Protein AF-A0A934VPX8-F1 (afdb_monomer_lite)

Sequence (131 aa):
MQKKLATSIVSVLIFIGASFAGTAKSEGETPQDGLKAIVELYKKQDWEGLVKQRCLDTKHADSEAAVQELVANLSSQFSEKDTLSALVASYEAALAAEPKVNAEGKVAIFASEMGSVKLSKMENGVWGLRF

Radius of gyration: 24.63 Å; chains: 1; bounding box: 79×32×71 Å

Foldseek 3Di:
DDDDDDDDDDDDDDPDPDPPPVPDDPPFDDVLNQLVVLLVCLVVLVLLCQLVPAEPCNVVQPDVVSSVVSSVVSCVVCVDPVVSVQVSVQSVVQSVDAWDADPVNFWTWTQTPVGIFIWGQDPVRHTHHYD

Organism: NCBI:txid415221

Secondary structure (DSSP, 8-state):
---------------------------S--HHHHHHHHHHHHHHT-HHHHHHHHBGGGGG-SSHHHHHHHHHHHHHHT-SHHHHHHHHHHHHHHTTS--EE-TT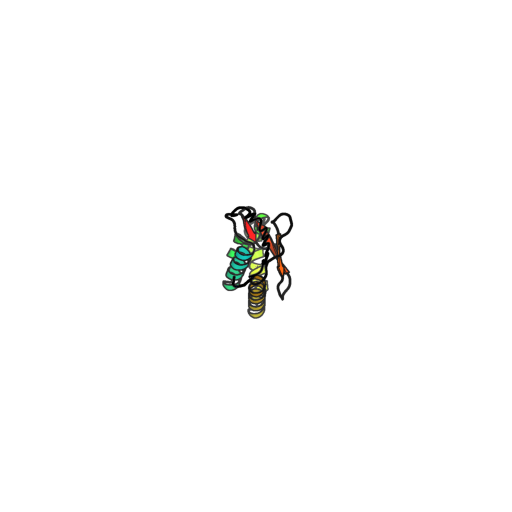S-EEEE--TTS-EEEEE-TTS-EEB--

pLDDT: mean 83.22, std 18.91, range [38.0, 98.19]

Structure (mmCIF, N/CA/C/O backbone):
data_AF-A0A934VPX8-F1
#
_entry.id   AF-A0A934VPX8-F1
#
loop_
_atom_site.group_PDB
_atom_site.id
_atom_site.type_symbol
_atom_site.label_atom_id
_atom_site.label_alt_id
_atom_site.label_comp_id
_atom_site.label_asym_id
_atom_site.label_entity_id
_atom_site.label_seq_id
_atom_site.pdbx_PDB_ins_code
_atom_site.Cartn_x
_atom_site.Cartn_y
_atom_site.Cartn_z
_atom_site.occupancy
_atom_site.B_iso_or_equiv
_atom_site.auth_seq_id
_atom_site.auth_comp_id
_atom_site.auth_asym_id
_atom_site.auth_atom_id
_atom_site.pdbx_PDB_model_num
ATOM 1 N N . MET A 1 1 ? 58.783 8.600 -59.376 1.00 47.25 1 MET A N 1
ATOM 2 C CA . MET A 1 1 ? 58.483 7.162 -59.572 1.00 47.25 1 MET A CA 1
ATOM 3 C C . MET A 1 1 ? 58.638 6.481 -58.212 1.00 47.25 1 MET A C 1
ATOM 5 O O . MET A 1 1 ? 59.707 6.647 -57.653 1.00 47.25 1 MET A O 1
ATOM 9 N N . GLN A 1 2 ? 57.577 5.824 -57.701 1.00 40.34 2 GLN A N 1
ATOM 10 C CA . GLN A 1 2 ? 57.380 5.060 -56.428 1.00 40.34 2 GLN A CA 1
ATOM 11 C C . GLN A 1 2 ? 56.062 5.539 -55.774 1.00 40.34 2 GLN A C 1
ATOM 13 O O . GLN A 1 2 ? 55.986 6.665 -55.309 1.00 40.34 2 GLN A O 1
ATOM 18 N N . LYS A 1 3 ? 54.907 4.930 -56.083 1.00 42.09 3 LYS A N 1
ATOM 19 C CA . LYS A 1 3 ? 54.272 3.690 -55.565 1.00 42.09 3 LYS A CA 1
ATOM 20 C C . LYS A 1 3 ? 53.593 3.838 -54.184 1.00 42.09 3 LYS A C 1
ATOM 22 O O . LYS A 1 3 ? 54.250 3.727 -53.165 1.00 42.09 3 LYS A O 1
ATOM 27 N N . LYS A 1 4 ? 52.253 3.932 -54.268 1.00 48.66 4 LYS A N 1
ATOM 28 C CA . LYS A 1 4 ? 51.174 3.280 -53.485 1.00 48.66 4 LYS A CA 1
ATOM 29 C C . LYS A 1 4 ? 51.156 3.416 -51.952 1.00 48.66 4 LYS A C 1
ATOM 31 O O . LYS A 1 4 ? 52.048 2.913 -51.291 1.00 48.66 4 LYS A O 1
ATOM 36 N N . LEU A 1 5 ? 49.999 3.820 -51.414 1.00 48.50 5 LEU A N 1
ATOM 37 C CA . LEU A 1 5 ? 49.095 2.921 -50.673 1.00 48.50 5 LEU A CA 1
ATOM 38 C C . LEU A 1 5 ? 47.727 3.587 -50.460 1.00 48.50 5 LEU A C 1
ATOM 40 O O . LEU A 1 5 ? 47.630 4.749 -50.081 1.00 48.50 5 LEU A O 1
ATOM 44 N N . ALA A 1 6 ? 46.686 2.829 -50.788 1.00 55.75 6 ALA A N 1
ATOM 45 C CA . ALA A 1 6 ? 45.289 3.152 -50.565 1.00 55.75 6 ALA A CA 1
ATOM 46 C C . ALA A 1 6 ? 44.922 2.853 -49.108 1.00 55.75 6 ALA A C 1
ATOM 48 O O . ALA A 1 6 ? 45.361 1.826 -48.592 1.00 55.75 6 ALA A O 1
ATOM 49 N N . THR A 1 7 ? 44.050 3.664 -48.506 1.00 48.53 7 THR A N 1
ATOM 50 C CA . THR A 1 7 ? 43.300 3.237 -47.320 1.00 48.53 7 THR A CA 1
ATOM 51 C C . THR A 1 7 ? 41.856 3.707 -47.423 1.00 48.53 7 THR A C 1
ATOM 53 O O . THR A 1 7 ? 41.566 4.862 -47.725 1.00 48.53 7 THR A O 1
ATOM 56 N N . SER A 1 8 ? 40.990 2.720 -47.243 1.00 42.47 8 SER A N 1
ATOM 57 C CA . SER A 1 8 ? 39.568 2.636 -47.521 1.00 42.47 8 SER A CA 1
ATOM 58 C C . SER A 1 8 ? 38.664 3.679 -46.874 1.00 42.47 8 SER A C 1
ATOM 60 O O . SER A 1 8 ? 38.814 4.061 -45.718 1.00 42.47 8 SER A O 1
ATOM 62 N N . ILE A 1 9 ? 37.616 3.983 -47.636 1.00 55.69 9 ILE A N 1
ATOM 63 C CA . ILE A 1 9 ? 36.303 4.447 -47.195 1.00 55.69 9 ILE A CA 1
ATOM 64 C C . ILE A 1 9 ? 35.724 3.434 -46.195 1.00 55.69 9 ILE A C 1
ATOM 66 O O . ILE A 1 9 ? 35.591 2.256 -46.526 1.00 55.69 9 ILE A O 1
ATOM 70 N N . VAL A 1 10 ? 35.314 3.899 -45.015 1.00 45.72 10 VAL A N 1
ATOM 71 C CA . VAL A 1 10 ? 34.287 3.226 -44.212 1.00 45.72 10 VAL A CA 1
ATOM 72 C C . VAL A 1 10 ? 33.243 4.270 -43.846 1.00 45.72 10 VAL A C 1
ATOM 74 O O . VAL A 1 10 ? 33.457 5.143 -43.010 1.00 45.72 10 VAL A O 1
ATOM 77 N N . SER A 1 11 ? 32.114 4.183 -44.538 1.00 53.66 11 SER A N 1
ATOM 78 C CA . SER A 1 11 ? 30.863 4.817 -44.160 1.00 53.66 11 SER A CA 1
ATOM 79 C C . SER A 1 11 ? 30.307 4.121 -42.922 1.00 53.66 11 SER A C 1
ATOM 81 O O . SER A 1 11 ? 30.085 2.914 -42.955 1.00 53.66 11 SER A O 1
ATOM 83 N N . VAL A 1 12 ? 29.989 4.880 -41.876 1.00 49.31 12 VAL A N 1
ATOM 84 C CA . VAL A 1 12 ? 28.922 4.499 -40.946 1.00 49.31 12 VAL A CA 1
ATOM 85 C C . VAL A 1 12 ? 28.042 5.725 -40.738 1.00 49.31 12 VAL A C 1
ATOM 87 O O . VAL A 1 12 ? 28.389 6.668 -40.033 1.00 49.31 12 VAL A O 1
ATOM 90 N N . LEU A 1 13 ? 26.898 5.699 -41.418 1.00 51.44 13 LEU A N 1
ATOM 91 C CA . LEU A 1 13 ? 25.713 6.468 -41.068 1.00 51.44 13 LEU A CA 1
ATOM 92 C C . LEU A 1 13 ? 25.255 6.020 -39.679 1.00 51.44 13 LEU A C 1
ATOM 94 O O . LEU A 1 13 ? 24.831 4.879 -39.517 1.00 51.44 13 LEU A O 1
ATOM 98 N N . ILE A 1 14 ? 25.297 6.917 -38.697 1.00 55.06 14 ILE A N 1
ATOM 99 C CA . ILE A 1 14 ? 24.544 6.751 -37.454 1.00 55.06 14 ILE A CA 1
ATOM 100 C C . ILE A 1 14 ? 23.440 7.806 -37.458 1.00 55.06 14 ILE A C 1
ATOM 102 O O . ILE A 1 14 ? 23.602 8.919 -36.966 1.00 55.06 14 ILE A O 1
ATOM 106 N N . PHE A 1 15 ? 22.305 7.437 -38.052 1.00 54.56 15 PHE A N 1
ATOM 107 C CA . PHE A 1 15 ? 21.018 8.000 -37.672 1.00 54.56 15 PHE A CA 1
ATOM 108 C C . PHE A 1 15 ? 20.650 7.387 -36.319 1.00 54.56 15 PHE A C 1
ATOM 110 O O . PHE A 1 15 ? 20.138 6.274 -36.262 1.00 54.56 15 PHE A O 1
ATOM 117 N N . ILE A 1 16 ? 20.905 8.106 -35.228 1.00 54.56 16 ILE A N 1
ATOM 118 C CA . ILE A 1 16 ? 20.160 7.891 -33.986 1.00 54.56 16 ILE A CA 1
ATOM 119 C C . ILE A 1 16 ? 19.213 9.072 -33.861 1.00 54.56 16 ILE A C 1
ATOM 121 O O . ILE A 1 16 ? 19.536 10.128 -33.323 1.00 54.56 16 ILE A O 1
ATOM 125 N N . GLY A 1 17 ? 18.026 8.869 -34.427 1.00 51.66 17 GLY A N 1
ATOM 126 C CA . GLY A 1 17 ? 16.837 9.538 -33.949 1.00 51.66 17 GLY A CA 1
ATOM 127 C C . GLY A 1 17 ? 16.567 9.041 -32.536 1.00 51.66 17 GLY A C 1
ATOM 128 O O . GLY A 1 17 ? 16.103 7.924 -32.342 1.00 51.66 17 GLY A O 1
ATOM 129 N N . ALA A 1 18 ? 16.860 9.877 -31.554 1.00 47.66 18 ALA A N 1
ATOM 130 C CA . ALA A 1 18 ? 16.167 9.849 -30.285 1.00 47.66 18 ALA A CA 1
ATOM 131 C C . ALA A 1 18 ? 15.555 11.234 -30.142 1.00 47.66 18 ALA A C 1
ATOM 133 O O . ALA A 1 18 ? 16.192 12.178 -29.675 1.00 47.66 18 ALA A O 1
ATOM 134 N N . SER A 1 19 ? 14.319 11.362 -30.620 1.00 45.31 19 SER A N 1
ATOM 135 C CA . SER A 1 19 ? 13.416 12.395 -30.147 1.00 45.31 19 SER A CA 1
ATOM 136 C C . SER A 1 19 ? 13.342 12.239 -28.633 1.00 45.31 19 SER A C 1
ATOM 138 O O . SER A 1 19 ? 12.529 11.472 -28.126 1.00 45.31 19 SER A O 1
ATOM 140 N N . PHE A 1 20 ? 14.191 12.951 -27.894 1.00 43.66 20 PHE A N 1
ATOM 141 C CA . PHE A 1 20 ? 13.916 13.254 -26.501 1.00 43.66 20 PHE A CA 1
ATOM 142 C C . PHE A 1 20 ? 12.766 14.262 -26.499 1.00 43.66 20 PHE A C 1
ATOM 144 O O . PHE A 1 20 ? 12.920 15.440 -26.195 1.00 43.66 20 PHE A O 1
ATOM 151 N N . ALA A 1 21 ? 11.574 13.757 -26.819 1.00 47.78 21 ALA A N 1
ATOM 152 C CA . ALA A 1 21 ? 10.365 14.187 -26.157 1.00 47.78 21 ALA A CA 1
ATOM 153 C C . ALA A 1 21 ? 10.512 13.746 -24.694 1.00 47.78 21 ALA A C 1
ATOM 155 O O . ALA A 1 21 ? 9.901 12.785 -24.242 1.00 47.78 21 ALA A O 1
ATOM 156 N N . GLY A 1 22 ? 11.393 14.436 -23.965 1.00 38.00 22 GLY A N 1
ATOM 157 C CA . GLY A 1 22 ? 11.323 14.521 -22.520 1.00 38.00 22 GLY A CA 1
ATOM 158 C C . GLY A 1 22 ? 10.069 15.317 -22.219 1.00 38.00 22 GLY A C 1
ATOM 159 O O . GLY A 1 22 ? 10.117 16.528 -22.018 1.00 38.00 22 GLY A O 1
ATOM 160 N N . THR A 1 23 ? 8.934 14.627 -22.303 1.00 39.91 23 THR A N 1
ATOM 161 C CA . THR A 1 23 ? 7.668 15.035 -21.721 1.00 39.91 23 THR A CA 1
ATOM 162 C C . THR A 1 23 ? 7.943 15.581 -20.333 1.00 39.91 23 THR A C 1
ATOM 164 O O . THR A 1 23 ? 8.671 14.973 -19.549 1.00 39.91 23 THR A O 1
ATOM 167 N N . ALA A 1 24 ? 7.395 16.771 -20.114 1.00 40.06 24 ALA A N 1
ATOM 168 C CA . ALA A 1 24 ? 7.437 17.565 -18.906 1.00 40.06 24 ALA A CA 1
ATOM 169 C C . ALA A 1 24 ? 7.685 16.746 -17.634 1.00 40.06 24 ALA A C 1
ATOM 171 O O . ALA A 1 24 ? 6.971 15.787 -17.347 1.00 40.06 24 ALA A O 1
ATOM 172 N N . LYS A 1 25 ? 8.658 17.211 -16.846 1.00 43.22 25 LYS A N 1
ATOM 173 C CA . LYS A 1 25 ? 8.708 17.045 -15.392 1.00 43.22 25 LYS A CA 1
ATOM 174 C C . LYS A 1 25 ? 7.275 17.165 -14.850 1.00 43.22 25 LYS A C 1
ATOM 176 O O . LYS A 1 25 ? 6.765 18.272 -14.705 1.00 43.22 25 LYS A O 1
ATOM 181 N N . SER A 1 26 ? 6.594 16.048 -14.604 1.00 46.84 26 SER A N 1
ATOM 182 C CA . SER A 1 26 ? 5.420 16.079 -13.747 1.00 46.84 26 SER A CA 1
ATOM 183 C C . SER A 1 26 ? 5.975 16.157 -12.335 1.00 46.84 26 SER A C 1
ATOM 185 O O . SER A 1 26 ? 6.561 15.188 -11.859 1.00 46.84 26 SER A O 1
ATOM 187 N N . GLU A 1 27 ? 5.852 17.310 -11.685 1.00 62.00 27 GLU A N 1
ATOM 188 C CA . GLU A 1 27 ? 6.075 17.460 -10.241 1.00 62.00 27 GLU A CA 1
ATOM 189 C C . GLU A 1 27 ? 4.964 16.727 -9.470 1.00 62.00 27 GLU A C 1
ATOM 191 O O . GLU A 1 27 ? 4.151 17.323 -8.774 1.00 62.00 27 GLU A O 1
ATOM 196 N N . GLY A 1 28 ? 4.856 15.419 -9.674 1.00 79.44 28 GLY A N 1
ATOM 197 C CA . GLY A 1 28 ? 3.810 14.584 -9.114 1.00 79.44 28 GLY A CA 1
ATOM 198 C C . GLY A 1 28 ? 4.340 13.184 -8.874 1.00 79.44 28 GLY A C 1
ATOM 199 O O . GLY A 1 28 ? 5.244 12.725 -9.570 1.00 79.44 28 GLY A O 1
ATOM 200 N N . GLU A 1 29 ? 3.771 12.530 -7.869 1.00 93.38 29 GLU A N 1
ATOM 201 C CA . GLU A 1 29 ? 4.118 11.167 -7.491 1.00 93.38 29 GLU A CA 1
ATOM 202 C C . GLU A 1 29 ? 3.990 10.220 -8.698 1.00 93.38 29 GLU A C 1
ATOM 204 O O . GLU A 1 29 ? 3.005 10.271 -9.449 1.00 93.38 29 GLU A O 1
ATOM 209 N N . THR A 1 30 ? 4.989 9.361 -8.909 1.00 95.25 30 THR A N 1
ATOM 210 C CA . THR A 1 30 ? 4.906 8.290 -9.910 1.00 95.25 30 THR A CA 1
ATOM 211 C C . THR A 1 30 ? 4.114 7.101 -9.353 1.00 95.25 30 THR A C 1
ATOM 213 O O . THR A 1 30 ? 4.015 6.945 -8.134 1.00 95.25 30 THR A O 1
ATOM 216 N N . PRO A 1 31 ? 3.564 6.208 -10.198 1.00 96.69 31 PRO A N 1
ATOM 217 C CA . PRO A 1 31 ? 2.948 4.980 -9.702 1.00 96.69 31 PRO A CA 1
ATOM 218 C C . PRO A 1 31 ? 3.871 4.170 -8.781 1.00 96.69 31 PRO A C 1
ATOM 220 O O . PRO A 1 31 ? 3.407 3.599 -7.796 1.00 96.69 31 PRO A O 1
ATOM 223 N N . GLN A 1 32 ? 5.168 4.114 -9.099 1.00 97.38 32 GLN A N 1
ATOM 224 C CA . GLN A 1 32 ? 6.176 3.401 -8.318 1.00 97.38 32 GLN A CA 1
ATOM 225 C C . GLN A 1 32 ? 6.356 4.026 -6.933 1.00 97.38 32 GLN A C 1
ATOM 227 O O . GLN A 1 32 ? 6.385 3.299 -5.941 1.00 97.38 32 GLN A O 1
ATOM 232 N N . ASP A 1 33 ? 6.422 5.357 -6.851 1.00 96.81 33 ASP A N 1
ATOM 233 C CA . ASP A 1 33 ? 6.479 6.067 -5.567 1.00 96.81 33 ASP A CA 1
ATOM 234 C C . ASP A 1 33 ? 5.235 5.767 -4.722 1.00 96.81 33 ASP A C 1
ATOM 236 O O . ASP A 1 33 ? 5.344 5.487 -3.527 1.00 96.81 33 ASP A O 1
ATOM 240 N N . GLY A 1 34 ? 4.063 5.731 -5.362 1.00 96.94 34 GLY A N 1
ATOM 241 C CA . GLY A 1 34 ? 2.806 5.380 -4.713 1.00 96.94 34 GLY A CA 1
ATOM 242 C C . GLY A 1 34 ? 2.781 3.964 -4.151 1.00 96.94 34 GLY A C 1
ATOM 243 O O . GLY A 1 34 ? 2.468 3.772 -2.974 1.00 96.94 34 GLY A O 1
ATOM 244 N N . LEU A 1 35 ? 3.149 2.964 -4.962 1.00 97.62 35 LEU A N 1
ATOM 245 C CA . LEU A 1 35 ? 3.211 1.573 -4.507 1.00 97.62 35 LEU A CA 1
ATOM 246 C C . LEU A 1 35 ? 4.239 1.410 -3.381 1.00 97.62 35 LEU A C 1
ATOM 248 O O . LEU A 1 35 ? 3.964 0.732 -2.394 1.00 97.62 35 LEU A O 1
ATOM 252 N N . LYS A 1 36 ? 5.388 2.087 -3.477 1.00 98.19 36 LYS A N 1
ATOM 253 C CA . LYS A 1 36 ? 6.407 2.091 -2.425 1.00 98.19 36 LYS A CA 1
ATOM 254 C C . LYS A 1 36 ? 5.874 2.678 -1.118 1.00 98.19 36 LYS A C 1
ATOM 256 O O . LYS A 1 36 ? 6.068 2.082 -0.063 1.00 98.19 36 LYS A O 1
ATOM 261 N N . ALA A 1 37 ? 5.177 3.810 -1.168 1.00 97.75 37 ALA A N 1
ATOM 262 C CA . ALA A 1 37 ? 4.577 4.408 0.020 1.00 97.75 37 ALA A CA 1
ATOM 263 C C . ALA A 1 37 ? 3.505 3.503 0.653 1.00 97.75 37 ALA A C 1
ATOM 265 O O . ALA A 1 37 ? 3.454 3.376 1.874 1.00 97.75 37 ALA A O 1
ATOM 266 N N . ILE A 1 38 ? 2.694 2.830 -0.168 1.00 97.62 38 ILE A N 1
ATOM 267 C CA . ILE A 1 38 ? 1.714 1.834 0.287 1.00 97.62 38 ILE A CA 1
ATOM 268 C C . ILE A 1 38 ? 2.408 0.666 0.998 1.00 97.62 38 ILE A C 1
ATOM 270 O O . ILE A 1 38 ? 2.001 0.295 2.097 1.00 97.62 38 ILE A O 1
ATOM 274 N N . VAL A 1 39 ? 3.477 0.114 0.415 1.00 97.69 39 VAL A N 1
ATOM 275 C CA . VAL A 1 39 ? 4.276 -0.960 1.029 1.00 97.69 39 VAL A CA 1
ATOM 276 C C . VAL A 1 39 ? 4.812 -0.542 2.399 1.00 97.69 39 VAL A C 1
ATOM 278 O O . VAL A 1 39 ? 4.734 -1.314 3.353 1.00 97.69 39 VAL A O 1
ATOM 281 N N . GLU A 1 40 ? 5.312 0.687 2.532 1.00 98.12 40 GLU A N 1
ATOM 282 C CA . GLU A 1 40 ? 5.808 1.195 3.814 1.00 98.12 40 GLU A CA 1
ATOM 283 C C . GLU A 1 40 ? 4.705 1.317 4.877 1.00 98.12 40 GLU A C 1
ATOM 285 O O . GLU A 1 40 ? 4.967 1.066 6.054 1.00 98.12 40 GLU A O 1
ATOM 290 N N . LEU A 1 41 ? 3.468 1.643 4.488 1.00 97.88 41 LEU A N 1
ATOM 291 C CA . LEU A 1 41 ? 2.320 1.658 5.403 1.00 97.88 41 LEU A CA 1
ATOM 292 C C . LEU A 1 41 ? 1.936 0.237 5.840 1.00 97.88 41 LEU A C 1
ATOM 294 O O . LEU A 1 41 ? 1.745 0.010 7.033 1.00 97.88 41 LEU A O 1
ATOM 298 N N . TYR A 1 42 ? 1.930 -0.737 4.921 1.00 96.56 42 TYR A N 1
ATOM 299 C CA . TYR A 1 42 ? 1.716 -2.154 5.253 1.00 96.56 42 TYR A CA 1
ATOM 300 C C . TYR A 1 42 ? 2.778 -2.692 6.220 1.00 96.56 42 TYR A C 1
ATOM 302 O O . TYR A 1 42 ? 2.440 -3.324 7.219 1.00 96.56 42 TYR A O 1
ATOM 310 N N . LYS A 1 43 ? 4.064 -2.408 5.976 1.00 96.88 43 LYS A N 1
ATOM 311 C CA . LYS A 1 43 ? 5.164 -2.827 6.865 1.00 96.88 43 LYS A CA 1
ATOM 312 C C . LYS A 1 43 ? 5.036 -2.260 8.275 1.00 96.88 43 LYS A C 1
ATOM 314 O O . LYS A 1 43 ? 5.382 -2.935 9.241 1.00 96.88 43 LYS A O 1
ATOM 319 N N . LYS A 1 44 ? 4.554 -1.021 8.388 1.00 97.25 44 LYS A N 1
ATOM 320 C CA . LYS A 1 44 ? 4.289 -0.352 9.669 1.00 97.25 44 LYS A CA 1
ATOM 321 C C . LYS A 1 44 ? 2.958 -0.763 10.296 1.00 97.25 44 LYS A C 1
ATOM 323 O O . LYS A 1 44 ? 2.717 -0.387 11.437 1.00 97.25 44 LYS A O 1
ATOM 328 N N . GLN A 1 45 ? 2.121 -1.504 9.565 1.00 96.25 45 GLN A N 1
ATOM 329 C CA . GLN A 1 45 ? 0.731 -1.794 9.929 1.00 96.25 45 GLN A CA 1
ATOM 330 C C . GL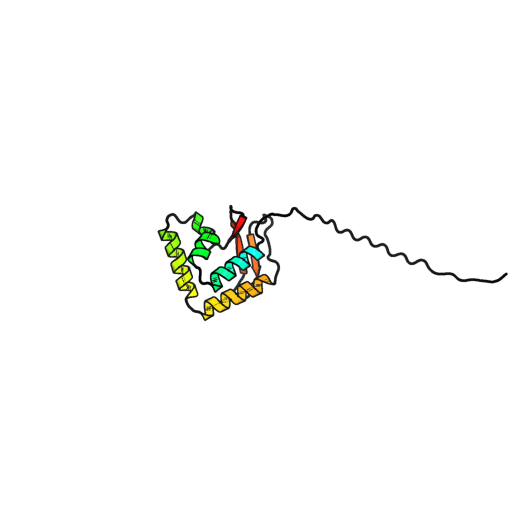N A 1 45 ? -0.060 -0.509 10.235 1.00 96.25 45 GLN A C 1
ATOM 332 O O . GLN A 1 45 ? -0.934 -0.482 11.097 1.00 96.25 45 GLN A O 1
ATOM 337 N N . ASP A 1 46 ? 0.267 0.578 9.529 1.00 96.94 46 ASP A N 1
ATOM 338 C CA . ASP A 1 46 ? -0.397 1.873 9.664 1.00 96.94 46 ASP A CA 1
ATOM 339 C C . ASP A 1 46 ? -1.674 1.884 8.814 1.00 96.94 46 ASP A C 1
ATOM 341 O O . ASP A 1 46 ? -1.734 2.466 7.727 1.00 96.94 46 ASP A O 1
ATOM 345 N N . TRP A 1 47 ? -2.689 1.161 9.291 1.00 94.81 47 TRP A N 1
ATOM 346 C CA . TRP A 1 47 ? -3.969 0.994 8.602 1.00 94.81 47 TRP A CA 1
ATOM 347 C C . TRP A 1 47 ? -4.726 2.311 8.459 1.00 94.81 47 TRP A C 1
ATOM 349 O O . TRP A 1 47 ? -5.313 2.580 7.413 1.00 94.81 47 TRP A O 1
ATOM 359 N N . GLU A 1 48 ? -4.672 3.159 9.485 1.00 93.44 48 GLU A N 1
ATOM 360 C CA . GLU A 1 48 ? -5.287 4.481 9.450 1.00 93.44 48 GLU A CA 1
ATOM 361 C C . GLU A 1 48 ? -4.604 5.375 8.409 1.00 93.44 48 GLU A C 1
ATOM 363 O O . GLU A 1 48 ? -5.285 5.995 7.589 1.00 93.44 48 GLU A O 1
ATOM 368 N N . GLY A 1 49 ? -3.268 5.397 8.380 1.00 94.06 49 GLY A N 1
ATOM 369 C CA . GLY A 1 49 ? -2.499 6.108 7.366 1.00 94.06 49 GLY A CA 1
ATOM 370 C C . GLY A 1 49 ? -2.759 5.575 5.959 1.00 94.06 49 GLY A C 1
ATOM 371 O O . GLY A 1 49 ? -2.971 6.367 5.041 1.00 94.06 49 GLY A O 1
ATOM 372 N N . LEU A 1 50 ? -2.824 4.253 5.781 1.00 94.75 50 LEU A N 1
ATOM 373 C CA . LEU A 1 50 ? -3.163 3.623 4.502 1.00 94.75 50 LEU A CA 1
ATOM 374 C C . LEU A 1 50 ? -4.535 4.075 4.003 1.00 94.75 50 LEU A C 1
ATOM 376 O O . LEU A 1 50 ? -4.660 4.511 2.859 1.00 94.75 50 LEU A O 1
ATOM 380 N N . VAL A 1 51 ? -5.547 4.031 4.864 1.00 92.62 51 VAL A N 1
ATOM 381 C CA . VAL A 1 51 ? -6.900 4.454 4.510 1.00 92.62 51 VAL A CA 1
ATOM 382 C C . VAL A 1 51 ? -6.925 5.952 4.197 1.00 92.62 51 VAL A C 1
ATOM 384 O O . VAL A 1 51 ? -7.294 6.342 3.091 1.00 92.62 51 VAL A O 1
ATOM 387 N N . LYS A 1 52 ? -6.450 6.809 5.104 1.00 90.19 52 LYS A N 1
ATOM 388 C CA . LYS A 1 52 ? -6.558 8.270 4.951 1.00 90.19 52 LYS A CA 1
ATOM 389 C C . LYS A 1 52 ? -5.694 8.839 3.823 1.00 90.19 52 LYS A C 1
ATOM 391 O O . LYS A 1 52 ? -6.078 9.830 3.209 1.00 90.19 52 LYS A O 1
ATOM 396 N N . GLN A 1 53 ? -4.531 8.247 3.549 1.00 92.50 53 GLN A N 1
ATOM 397 C CA . GLN A 1 53 ? -3.569 8.799 2.586 1.00 92.50 53 GLN A CA 1
ATOM 398 C C . GLN A 1 53 ? -3.606 8.097 1.230 1.00 92.50 53 GLN A C 1
ATOM 400 O O . GLN A 1 53 ? -3.222 8.701 0.229 1.00 92.50 53 GLN A O 1
ATOM 405 N N . ARG A 1 54 ? -4.001 6.818 1.192 1.00 94.44 54 ARG A N 1
ATOM 406 C CA . ARG A 1 54 ? -3.831 5.953 0.016 1.00 94.44 54 ARG A CA 1
ATOM 407 C C . ARG A 1 54 ? -5.093 5.218 -0.406 1.00 94.44 54 ARG A C 1
ATOM 409 O O . ARG A 1 54 ? -5.015 4.484 -1.381 1.00 94.44 54 ARG A O 1
ATOM 416 N N . CYS A 1 55 ? -6.234 5.389 0.255 1.00 91.19 55 CYS A N 1
ATOM 417 C CA . CYS A 1 55 ? -7.483 4.776 -0.191 1.00 91.19 55 CYS A CA 1
ATOM 418 C C . CYS A 1 55 ? -8.378 5.798 -0.889 1.00 91.19 55 CYS A C 1
ATOM 420 O O . CYS A 1 55 ? -8.785 6.797 -0.293 1.00 91.19 55 CYS A O 1
ATOM 422 N N . LEU A 1 56 ? -8.733 5.521 -2.145 1.00 86.44 56 LEU A N 1
ATOM 423 C CA . LEU A 1 56 ? -9.637 6.368 -2.922 1.00 86.44 56 LEU A CA 1
ATOM 424 C C . LEU A 1 56 ? -11.057 6.384 -2.360 1.00 86.44 56 LEU A C 1
ATOM 426 O O . LEU A 1 56 ? -11.761 7.371 -2.559 1.00 86.44 56 LEU A O 1
ATOM 430 N N . ASP A 1 57 ? -11.480 5.318 -1.687 1.00 79.31 57 ASP A N 1
ATOM 431 C CA . ASP A 1 57 ? -12.869 5.150 -1.253 1.00 79.31 57 ASP A CA 1
ATOM 432 C C . ASP A 1 57 ? -13.194 5.969 0.002 1.00 79.31 57 ASP A C 1
ATOM 434 O O . ASP A 1 57 ? -14.360 6.228 0.287 1.00 79.31 57 ASP A O 1
ATOM 438 N N . THR A 1 58 ? -12.178 6.507 0.689 1.00 75.44 58 THR A N 1
ATOM 439 C CA . THR A 1 58 ? -12.379 7.422 1.828 1.00 75.44 58 THR A CA 1
ATOM 440 C C . THR A 1 58 ? -13.101 8.707 1.455 1.00 75.44 58 THR A C 1
ATOM 442 O O . THR A 1 58 ? -13.810 9.268 2.281 1.00 75.44 58 THR A O 1
ATOM 445 N N . LYS A 1 59 ? -12.996 9.157 0.201 1.00 70.69 59 LYS A N 1
ATOM 446 C CA . LYS A 1 59 ? -13.729 10.340 -0.277 1.00 70.69 59 LYS A CA 1
ATOM 447 C C . LYS A 1 59 ? -15.241 10.114 -0.387 1.00 70.69 59 LYS A C 1
ATOM 449 O O . LYS A 1 59 ? -15.991 11.073 -0.525 1.00 70.69 59 LYS A O 1
ATOM 454 N N . HIS A 1 60 ? -15.662 8.850 -0.388 1.00 65.50 60 HIS A N 1
ATOM 455 C CA . HIS A 1 60 ? -17.059 8.427 -0.399 1.00 65.50 60 HIS A CA 1
ATOM 456 C C . HIS A 1 60 ? -17.495 7.866 0.956 1.00 65.50 60 HIS A C 1
ATOM 458 O O . HIS A 1 60 ? -18.619 7.395 1.079 1.00 65.50 60 HIS A O 1
ATOM 464 N N . ALA A 1 61 ? -16.625 7.897 1.968 1.00 74.06 61 ALA A N 1
ATOM 465 C CA . ALA A 1 61 ? -17.021 7.539 3.314 1.00 74.06 61 ALA A CA 1
ATOM 466 C C . ALA A 1 61 ? -17.934 8.647 3.857 1.00 74.06 61 ALA A C 1
ATOM 468 O O . ALA A 1 61 ? -17.490 9.762 4.126 1.00 74.06 61 ALA A O 1
ATOM 469 N N . ASP A 1 62 ? -19.214 8.329 4.033 1.00 74.38 62 ASP A N 1
ATOM 470 C CA . ASP A 1 62 ? -20.234 9.280 4.494 1.00 74.38 62 ASP A CA 1
ATOM 471 C C . ASP A 1 62 ? -20.020 9.740 5.953 1.00 74.38 62 ASP A C 1
ATOM 473 O O . ASP A 1 62 ? -20.716 10.627 6.448 1.00 74.38 62 ASP A O 1
ATOM 477 N N . SER A 1 63 ? -19.073 9.126 6.674 1.00 83.06 63 SER A N 1
ATOM 478 C CA . SER A 1 63 ? -18.734 9.461 8.057 1.00 83.06 63 SER A CA 1
ATOM 479 C C . SER A 1 63 ? -17.367 8.911 8.481 1.00 83.06 63 SER A C 1
ATOM 481 O O . SER A 1 63 ? -16.856 7.954 7.899 1.00 83.06 63 SER A O 1
ATOM 483 N N . GLU A 1 64 ? -16.820 9.449 9.578 1.00 86.62 64 GLU A N 1
ATOM 484 C CA . GLU A 1 64 ? -15.632 8.886 10.245 1.00 86.62 64 GLU A CA 1
ATOM 485 C C . GLU A 1 64 ? -15.857 7.423 10.668 1.00 86.62 64 GLU A C 1
ATOM 487 O O . GLU A 1 64 ? -14.928 6.625 10.633 1.00 86.62 64 GLU A O 1
ATOM 492 N N . ALA A 1 65 ? -17.091 7.028 11.003 1.00 87.31 65 ALA A N 1
ATOM 493 C CA . ALA A 1 65 ? -17.400 5.643 11.360 1.00 87.31 65 ALA A CA 1
ATOM 494 C C . ALA A 1 65 ? -17.148 4.670 10.194 1.00 87.31 65 ALA A C 1
ATOM 496 O O . ALA A 1 65 ? -16.582 3.603 10.410 1.00 87.31 65 ALA A O 1
ATOM 497 N N . ALA A 1 66 ? -17.483 5.063 8.961 1.00 86.38 66 ALA A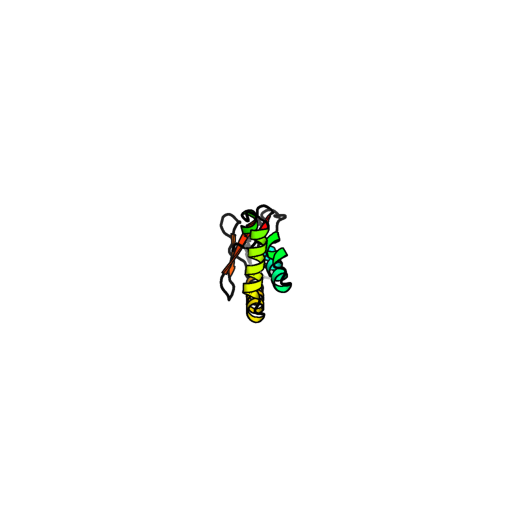 N 1
ATOM 498 C CA . ALA A 1 66 ? -17.203 4.260 7.768 1.00 86.38 66 ALA A CA 1
ATOM 499 C C . ALA A 1 66 ? -15.691 4.149 7.487 1.00 86.38 66 ALA A C 1
ATOM 501 O O . ALA A 1 66 ? -15.203 3.101 7.068 1.00 86.38 66 ALA A O 1
ATOM 502 N N . VAL A 1 67 ? -14.924 5.207 7.775 1.00 88.00 67 VAL A N 1
ATOM 503 C CA . VAL A 1 67 ? -13.453 5.168 7.704 1.00 88.00 67 VAL A CA 1
ATOM 504 C C . VAL A 1 67 ? -12.892 4.173 8.723 1.00 88.00 67 VAL A C 1
ATOM 506 O O . VAL A 1 67 ? -12.043 3.355 8.374 1.00 88.00 67 VAL A O 1
ATOM 509 N N . GLN A 1 68 ? -13.385 4.203 9.963 1.00 91.06 68 GLN A N 1
ATOM 510 C CA . GLN A 1 68 ? -12.950 3.285 11.020 1.00 91.06 68 GLN A CA 1
ATOM 511 C C . GLN A 1 68 ? -13.332 1.828 10.728 1.00 91.06 68 GLN A C 1
ATOM 513 O O . GLN A 1 68 ? -12.554 0.924 11.025 1.00 91.06 68 GLN A O 1
ATOM 518 N N . GLU A 1 69 ? -14.481 1.585 10.095 1.00 90.25 69 GLU A N 1
ATOM 519 C CA . GLU A 1 69 ? -14.864 0.250 9.627 1.00 90.25 69 GLU A CA 1
ATOM 520 C C . GLU A 1 69 ? -13.880 -0.279 8.576 1.00 90.25 69 GLU A C 1
ATOM 522 O O . GLU A 1 69 ? -13.416 -1.414 8.678 1.00 90.25 69 GLU A O 1
ATOM 527 N N . LEU A 1 70 ? -13.477 0.553 7.611 1.00 89.25 70 LEU A N 1
ATOM 528 C CA . LEU A 1 70 ? -12.480 0.164 6.613 1.00 89.25 70 LEU A CA 1
ATOM 529 C C . LEU A 1 70 ? -11.114 -0.137 7.252 1.00 89.25 70 LEU A C 1
ATOM 531 O O . LEU A 1 70 ? -10.469 -1.126 6.900 1.00 89.25 70 LEU A O 1
ATOM 535 N N . VAL A 1 71 ? -10.692 0.678 8.224 1.00 93.06 71 VAL A N 1
ATOM 536 C CA . VAL A 1 71 ? -9.470 0.440 9.010 1.00 93.06 71 VAL A CA 1
ATOM 537 C C . VAL A 1 71 ? -9.555 -0.891 9.765 1.00 93.06 71 VAL A C 1
ATOM 539 O O . VAL A 1 71 ? -8.610 -1.682 9.721 1.00 93.06 71 VAL A O 1
ATOM 542 N N . ALA A 1 72 ? -10.684 -1.171 10.420 1.00 92.75 72 ALA A N 1
ATOM 543 C CA . ALA A 1 72 ? -10.904 -2.416 11.152 1.00 92.75 72 ALA A CA 1
ATOM 544 C C . ALA A 1 72 ? -10.888 -3.638 10.221 1.00 92.75 72 ALA A C 1
ATOM 546 O O . ALA A 1 72 ? -10.258 -4.646 10.546 1.00 92.75 72 ALA A O 1
ATOM 547 N N . ASN A 1 73 ? -11.506 -3.528 9.044 1.00 91.94 73 ASN A N 1
ATOM 548 C CA . ASN A 1 73 ? -11.521 -4.587 8.039 1.00 91.94 73 ASN A CA 1
ATOM 549 C C . ASN A 1 73 ? -10.109 -4.907 7.534 1.00 91.94 73 ASN A C 1
ATOM 551 O O . ASN A 1 73 ? -9.736 -6.077 7.485 1.00 91.94 73 ASN A O 1
ATOM 555 N N . LEU A 1 74 ? -9.294 -3.891 7.230 1.00 91.62 74 LEU A N 1
ATOM 556 C CA . LEU A 1 74 ? -7.901 -4.090 6.811 1.00 91.62 74 LEU A CA 1
ATOM 557 C C . LEU A 1 74 ? -7.051 -4.716 7.918 1.00 91.62 74 LEU A C 1
ATOM 559 O O . LEU A 1 74 ? -6.325 -5.678 7.669 1.00 91.62 74 LEU A O 1
ATOM 563 N N . SER A 1 75 ? -7.186 -4.211 9.145 1.00 93.69 75 SER A N 1
ATOM 564 C CA . SER A 1 75 ? -6.497 -4.761 10.315 1.00 93.69 75 SER A CA 1
ATOM 565 C C . SER A 1 75 ? -6.855 -6.233 10.540 1.00 93.69 75 SER A C 1
ATOM 567 O O . SER A 1 75 ? -5.977 -7.059 10.781 1.00 93.69 75 SER A O 1
ATOM 569 N N . SER A 1 76 ? -8.135 -6.591 10.388 1.00 93.75 76 SER A N 1
ATOM 570 C CA . SER A 1 76 ? -8.598 -7.975 10.508 1.00 93.75 76 SER A CA 1
ATOM 571 C C . SER A 1 76 ? -8.152 -8.858 9.343 1.00 93.75 76 SER A C 1
ATOM 573 O O . SER A 1 76 ? -7.865 -10.030 9.555 1.00 93.75 76 SER A O 1
ATOM 575 N N . GLN A 1 77 ? -8.116 -8.339 8.114 1.00 91.62 77 GLN A N 1
ATOM 576 C CA . GLN A 1 77 ? -7.709 -9.106 6.933 1.00 91.62 77 GLN A CA 1
ATOM 577 C C . GLN A 1 77 ? -6.226 -9.491 6.988 1.00 91.62 77 GLN A C 1
ATOM 579 O O . GLN A 1 77 ? -5.844 -10.575 6.544 1.00 91.62 77 GLN A O 1
ATOM 584 N N . PHE A 1 78 ? -5.395 -8.604 7.532 1.00 92.81 78 PHE A N 1
ATOM 585 C CA . PHE A 1 78 ? -3.945 -8.771 7.605 1.00 92.81 78 PHE A CA 1
ATOM 586 C C . PHE A 1 78 ? -3.441 -8.998 9.036 1.00 92.81 78 PHE A C 1
ATOM 588 O O . PHE A 1 78 ? -2.270 -8.747 9.321 1.00 92.81 78 PHE A O 1
ATOM 595 N N . SER A 1 79 ? -4.301 -9.507 9.927 1.00 91.56 79 SER A N 1
ATOM 596 C CA . SER A 1 79 ? -3.921 -9.875 11.297 1.00 91.56 79 SER A CA 1
ATOM 597 C C . SER A 1 79 ? -2.928 -11.039 11.329 1.00 91.56 79 SER A C 1
ATOM 599 O O . SER A 1 79 ? -2.093 -11.133 12.228 1.00 91.56 79 SER A O 1
ATOM 601 N N . GLU A 1 80 ? -3.005 -11.922 10.331 1.00 93.56 80 GLU A N 1
ATOM 602 C CA . GLU A 1 80 ? -2.085 -13.040 10.162 1.00 93.56 80 GLU A CA 1
ATOM 603 C C . GLU A 1 80 ? -0.757 -12.560 9.571 1.00 93.56 80 GLU A C 1
ATOM 605 O O . GLU A 1 80 ? -0.684 -12.077 8.434 1.00 93.56 80 GLU A O 1
ATOM 610 N N . LYS A 1 81 ? 0.320 -12.732 10.345 1.00 90.19 81 LYS A N 1
ATOM 611 C CA . LYS A 1 81 ? 1.658 -12.237 9.997 1.00 90.19 81 LYS A CA 1
ATOM 612 C C . LYS A 1 81 ? 2.154 -12.778 8.657 1.00 90.19 81 LYS A C 1
ATOM 614 O O . LYS A 1 81 ? 2.769 -12.030 7.897 1.00 90.19 81 LYS A O 1
ATOM 619 N N . ASP A 1 82 ? 1.892 -14.047 8.364 1.00 94.56 82 ASP A N 1
ATOM 620 C CA . ASP A 1 82 ? 2.358 -14.686 7.131 1.00 94.56 82 ASP A CA 1
ATOM 621 C C . ASP A 1 82 ? 1.641 -14.113 5.904 1.00 94.56 82 ASP A C 1
ATOM 623 O O . ASP A 1 82 ? 2.283 -13.824 4.895 1.00 94.56 82 ASP A O 1
ATOM 627 N N . THR A 1 83 ? 0.337 -13.842 6.019 1.00 93.38 83 THR A N 1
ATOM 628 C CA . THR A 1 83 ? -0.468 -13.209 4.964 1.00 93.38 83 THR A CA 1
ATOM 629 C C . THR A 1 83 ? 0.031 -11.801 4.659 1.00 93.38 83 THR A C 1
ATOM 631 O O . THR A 1 83 ? 0.257 -11.461 3.497 1.00 93.38 83 THR A O 1
ATOM 634 N N . LEU A 1 84 ? 0.252 -10.986 5.697 1.00 95.31 84 LEU A N 1
ATOM 635 C CA . LEU A 1 84 ? 0.811 -9.644 5.533 1.00 95.31 84 LEU A CA 1
ATOM 636 C C . LEU A 1 84 ? 2.218 -9.690 4.921 1.00 95.31 84 LEU A C 1
ATOM 638 O O . LEU A 1 84 ? 2.522 -8.924 4.007 1.00 95.31 84 LEU A O 1
ATOM 642 N N . SER A 1 85 ? 3.071 -10.597 5.400 1.00 96.31 85 SER A N 1
ATOM 643 C CA . SER A 1 85 ? 4.447 -10.726 4.909 1.00 96.31 85 SER A CA 1
ATOM 644 C C . SER A 1 85 ? 4.480 -11.134 3.436 1.00 96.31 85 SER A C 1
ATOM 646 O O . SER A 1 85 ? 5.249 -10.563 2.664 1.00 96.31 85 SER A O 1
ATOM 648 N N . ALA A 1 86 ? 3.615 -12.068 3.028 1.00 95.75 86 ALA A N 1
ATOM 649 C CA . ALA A 1 86 ? 3.480 -12.478 1.635 1.00 95.75 86 ALA A CA 1
ATOM 650 C C . ALA A 1 86 ? 3.007 -11.319 0.744 1.00 95.75 86 ALA A C 1
ATOM 652 O O . ALA A 1 86 ? 3.589 -11.091 -0.318 1.00 95.75 86 ALA A O 1
ATOM 653 N N . LEU A 1 87 ? 2.013 -10.540 1.194 1.00 95.38 87 LEU A N 1
ATOM 654 C CA . LEU A 1 87 ? 1.527 -9.373 0.453 1.00 95.38 87 LEU A CA 1
ATOM 655 C C . LEU A 1 87 ? 2.640 -8.343 0.238 1.00 95.38 87 LEU A C 1
ATOM 657 O O . LEU A 1 87 ? 2.857 -7.894 -0.888 1.00 95.38 87 LEU A O 1
ATOM 661 N N . VAL A 1 88 ? 3.352 -7.990 1.312 1.00 96.94 88 VAL A N 1
ATOM 662 C CA . VAL A 1 88 ? 4.469 -7.039 1.260 1.00 96.94 88 VAL A CA 1
ATOM 663 C C . VAL A 1 88 ? 5.532 -7.525 0.278 1.00 96.94 88 VAL A C 1
ATOM 665 O O . VAL A 1 88 ? 5.897 -6.770 -0.620 1.00 96.94 88 VAL A O 1
ATOM 668 N N . ALA A 1 89 ? 5.961 -8.787 0.381 1.00 97.50 89 ALA A N 1
ATOM 669 C CA . ALA A 1 89 ? 6.956 -9.360 -0.524 1.00 97.50 89 ALA A CA 1
ATOM 670 C C . ALA A 1 89 ? 6.492 -9.329 -1.992 1.00 97.50 89 ALA A C 1
ATOM 672 O O . ALA A 1 89 ? 7.254 -8.946 -2.879 1.00 97.50 89 ALA A O 1
ATOM 673 N N . SER A 1 90 ? 5.223 -9.658 -2.249 1.00 97.00 90 SER A N 1
ATOM 674 C CA . SER A 1 90 ? 4.641 -9.617 -3.593 1.00 97.00 90 SER A CA 1
ATOM 675 C C . SER A 1 90 ? 4.644 -8.199 -4.173 1.00 97.00 90 SER A C 1
ATOM 677 O O . SER A 1 90 ? 4.983 -7.998 -5.339 1.00 97.00 90 SER A O 1
ATOM 679 N N . TYR A 1 91 ? 4.300 -7.188 -3.370 1.00 97.31 91 TYR A N 1
ATOM 680 C CA . TYR A 1 91 ? 4.280 -5.791 -3.817 1.00 97.31 91 TYR A CA 1
ATOM 681 C C . TYR A 1 91 ? 5.694 -5.239 -4.024 1.00 97.31 91 TYR A C 1
ATOM 683 O O . TYR A 1 91 ? 5.929 -4.486 -4.969 1.00 97.31 91 TYR A O 1
ATOM 691 N N . GLU A 1 92 ? 6.651 -5.634 -3.185 1.00 97.25 92 GLU A N 1
ATOM 692 C CA . GLU A 1 92 ? 8.064 -5.297 -3.368 1.00 97.25 92 GLU A CA 1
ATOM 693 C C . GLU A 1 92 ? 8.639 -5.908 -4.645 1.00 97.25 92 GLU A C 1
ATOM 695 O O . GLU A 1 92 ? 9.338 -5.221 -5.389 1.00 97.25 92 GLU A O 1
ATOM 700 N N . ALA A 1 93 ? 8.299 -7.161 -4.953 1.00 96.31 93 ALA A N 1
ATOM 701 C CA . ALA A 1 93 ? 8.672 -7.781 -6.220 1.00 96.31 93 ALA A CA 1
ATOM 702 C C . ALA A 1 93 ? 8.052 -7.031 -7.413 1.00 96.31 93 ALA A C 1
ATOM 704 O O . ALA A 1 93 ? 8.718 -6.793 -8.421 1.00 96.31 93 ALA A O 1
ATOM 705 N N . ALA A 1 94 ? 6.800 -6.586 -7.280 1.00 96.38 94 ALA A N 1
ATOM 706 C CA . ALA A 1 94 ? 6.106 -5.830 -8.316 1.00 96.38 94 ALA A CA 1
ATOM 707 C C . ALA A 1 94 ? 6.750 -4.462 -8.615 1.00 96.38 94 ALA A C 1
ATOM 709 O O . ALA A 1 94 ? 6.684 -3.996 -9.752 1.00 96.38 94 ALA A O 1
ATOM 710 N N . LEU A 1 95 ? 7.414 -3.835 -7.633 1.00 96.44 95 LEU A N 1
ATOM 711 C CA . LEU A 1 95 ? 8.161 -2.581 -7.818 1.00 96.44 95 LEU A CA 1
ATOM 712 C C . LEU A 1 95 ? 9.376 -2.724 -8.748 1.00 96.44 95 LEU A C 1
ATOM 714 O O . LEU A 1 95 ? 9.859 -1.717 -9.263 1.00 96.44 95 LEU A O 1
ATOM 718 N N . ALA A 1 96 ? 9.875 -3.943 -8.974 1.00 94.19 96 ALA A N 1
ATOM 719 C CA . ALA A 1 96 ? 10.996 -4.187 -9.882 1.00 94.19 96 ALA A CA 1
ATOM 720 C C . ALA A 1 96 ? 10.599 -4.114 -11.369 1.00 94.19 96 ALA A C 1
ATOM 722 O O . ALA A 1 96 ? 11.474 -4.069 -12.234 1.00 94.19 96 ALA A O 1
ATOM 723 N N . ALA A 1 97 ? 9.299 -4.110 -11.673 1.00 92.19 97 ALA A N 1
ATOM 724 C CA . ALA A 1 97 ? 8.771 -4.041 -13.027 1.00 92.19 97 ALA A CA 1
ATOM 725 C C . ALA A 1 97 ? 8.087 -2.695 -13.296 1.00 92.19 97 ALA A C 1
ATOM 727 O O . ALA A 1 97 ? 7.513 -2.065 -12.406 1.00 92.19 97 ALA A O 1
ATOM 728 N N . GLU A 1 98 ? 8.099 -2.263 -14.557 1.00 93.94 98 GLU A N 1
ATOM 729 C CA . GLU A 1 98 ? 7.307 -1.105 -14.965 1.00 93.94 98 GLU A CA 1
ATOM 730 C C . GLU A 1 98 ? 5.807 -1.450 -14.970 1.00 93.94 98 GLU A C 1
ATOM 732 O O . GLU A 1 98 ? 5.402 -2.470 -15.545 1.00 93.94 98 GLU A O 1
ATOM 737 N N . PRO A 1 99 ? 4.951 -0.612 -14.359 1.00 96.81 99 PRO A N 1
ATOM 738 C CA . PRO A 1 99 ? 3.517 -0.816 -14.399 1.00 96.81 99 PRO A CA 1
ATOM 739 C C . PRO A 1 99 ? 2.959 -0.482 -15.779 1.00 96.81 99 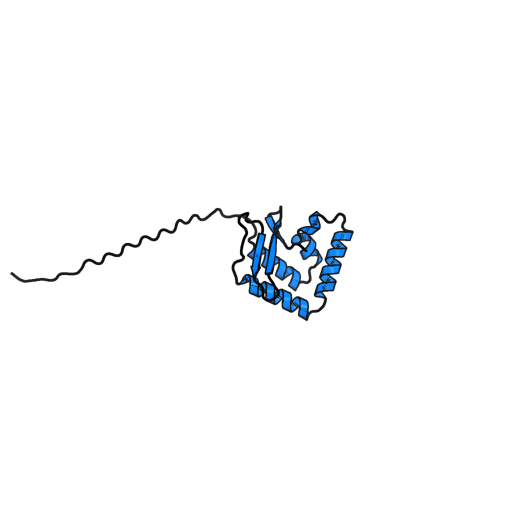PRO A C 1
ATOM 741 O O . PRO A 1 99 ? 3.414 0.430 -16.471 1.00 96.81 99 PRO A O 1
ATOM 744 N N . LYS A 1 100 ? 1.870 -1.156 -16.142 1.00 97.12 100 LYS A N 1
ATOM 745 C CA . LYS A 1 100 ? 1.063 -0.758 -17.296 1.00 97.12 100 LYS A CA 1
ATOM 746 C C . LYS A 1 100 ? 0.170 0.403 -16.890 1.00 97.12 100 LYS A C 1
ATOM 748 O O . LYS A 1 100 ? -0.729 0.225 -16.070 1.00 97.12 100 LYS A O 1
ATOM 753 N N . VAL A 1 101 ? 0.406 1.572 -17.471 1.00 96.12 101 VAL A N 1
ATOM 754 C CA . VAL A 1 101 ? -0.434 2.754 -17.264 1.00 96.12 101 VAL A CA 1
ATOM 755 C C . VAL A 1 101 ? -1.451 2.855 -18.401 1.00 96.12 101 VAL A C 1
ATOM 757 O O . VAL A 1 101 ? -1.109 2.637 -19.563 1.00 96.12 101 VAL A O 1
ATOM 760 N N . ASN A 1 102 ? -2.715 3.136 -18.078 1.00 94.31 102 ASN A N 1
ATOM 761 C CA . ASN A 1 102 ? -3.753 3.336 -19.092 1.00 94.31 102 ASN A CA 1
ATOM 762 C C . ASN A 1 102 ? -3.504 4.598 -19.939 1.00 94.31 102 ASN A C 1
ATOM 764 O O . ASN A 1 102 ? -2.718 5.468 -19.569 1.00 94.31 102 ASN A O 1
ATOM 768 N N . ALA A 1 103 ? -4.218 4.718 -21.061 1.00 92.44 103 ALA A N 1
ATOM 769 C CA . ALA A 1 103 ? -4.068 5.839 -21.992 1.00 92.44 103 ALA A CA 1
ATOM 770 C C . ALA A 1 103 ? -4.316 7.206 -21.330 1.00 92.44 103 ALA A C 1
ATOM 772 O O . ALA A 1 103 ? -3.695 8.199 -21.697 1.00 92.44 103 ALA A O 1
ATOM 773 N N . GLU A 1 104 ? -5.190 7.255 -20.323 1.00 90.88 104 GLU A N 1
ATOM 774 C CA . GLU A 1 104 ? -5.518 8.476 -19.586 1.00 90.88 104 GLU A CA 1
ATOM 775 C C . GLU A 1 104 ? -4.482 8.839 -18.510 1.00 90.88 104 GLU A C 1
ATOM 777 O O . GLU A 1 104 ? -4.592 9.905 -17.902 1.00 90.88 104 GLU A O 1
ATOM 782 N N . GLY A 1 105 ? -3.511 7.967 -18.216 1.00 91.12 105 GLY A N 1
ATOM 783 C CA . GLY A 1 105 ? -2.503 8.218 -17.182 1.00 91.12 105 GLY A CA 1
ATOM 784 C C . GLY A 1 105 ? -3.052 8.211 -15.749 1.00 91.12 105 GLY A C 1
ATOM 785 O O . GLY A 1 105 ? -2.457 8.818 -14.860 1.00 91.12 105 GLY A O 1
ATOM 786 N N . LYS A 1 106 ? -4.210 7.580 -15.522 1.00 93.62 106 LYS A N 1
ATOM 787 C CA . LYS A 1 106 ? -4.950 7.605 -14.245 1.00 93.62 106 LYS A CA 1
ATOM 788 C C . LYS A 1 106 ? -4.937 6.283 -13.496 1.00 93.62 106 LYS A C 1
ATOM 790 O O . LYS A 1 106 ? -5.238 6.279 -12.309 1.00 93.62 106 LYS A O 1
ATOM 795 N N . VAL A 1 107 ? -4.634 5.180 -14.168 1.00 96.25 107 VAL A N 1
ATOM 796 C CA . VAL A 1 107 ? -4.606 3.843 -13.577 1.00 96.25 107 VAL A CA 1
ATOM 797 C C . VAL A 1 107 ? -3.297 3.178 -13.955 1.00 96.25 107 VAL A C 1
ATOM 799 O O . VAL A 1 107 ? -2.959 3.110 -15.134 1.00 96.25 107 VAL A O 1
ATOM 802 N N . ALA A 1 108 ? -2.586 2.675 -12.954 1.00 97.12 108 ALA A N 1
ATOM 803 C CA . ALA A 1 108 ? -1.363 1.909 -13.098 1.00 97.12 108 ALA A CA 1
ATOM 804 C C . ALA A 1 108 ? -1.602 0.485 -12.595 1.00 97.12 108 ALA A C 1
ATOM 806 O O . ALA A 1 108 ? -2.158 0.283 -11.517 1.00 97.12 108 ALA A O 1
ATOM 807 N N . ILE A 1 109 ? -1.199 -0.504 -13.386 1.00 97.62 109 ILE A N 1
ATOM 808 C CA . ILE A 1 109 ? -1.367 -1.921 -13.076 1.00 97.62 109 ILE A CA 1
ATOM 809 C C . ILE A 1 109 ? 0.011 -2.555 -12.956 1.00 97.62 109 ILE A C 1
ATOM 811 O O . ILE A 1 109 ? 0.738 -2.672 -13.944 1.00 97.62 109 ILE A O 1
ATOM 815 N N . PHE A 1 110 ? 0.339 -2.996 -11.751 1.00 97.62 110 PHE A N 1
ATOM 816 C CA . PHE A 1 110 ? 1.540 -3.756 -11.451 1.00 97.62 110 PHE A CA 1
ATOM 817 C C . PHE A 1 110 ? 1.223 -5.246 -11.516 1.00 97.62 110 PHE A C 1
ATOM 819 O O . PHE A 1 110 ? 0.209 -5.695 -10.978 1.00 97.62 110 PHE A O 1
ATOM 826 N N . ALA A 1 111 ? 2.084 -6.022 -12.165 1.00 95.50 111 ALA A N 1
ATOM 827 C CA . ALA A 1 111 ? 2.034 -7.472 -12.053 1.00 95.50 111 ALA A CA 1
ATOM 828 C C . ALA A 1 111 ? 2.686 -7.879 -10.725 1.00 95.50 111 ALA A C 1
ATOM 830 O O . ALA A 1 111 ? 3.815 -7.477 -10.464 1.00 95.50 111 ALA A O 1
ATOM 831 N N . SER A 1 112 ? 1.990 -8.659 -9.899 1.00 92.56 112 SER A N 1
ATOM 832 C CA . SER A 1 112 ? 2.563 -9.257 -8.690 1.00 92.56 112 SER A CA 1
ATOM 833 C C . SER A 1 112 ? 2.185 -10.732 -8.594 1.00 92.56 112 SER A C 1
ATOM 835 O O . SER A 1 112 ? 1.233 -11.178 -9.242 1.00 92.56 112 SER A O 1
ATOM 837 N N . GLU A 1 113 ? 2.941 -11.489 -7.806 1.00 89.88 113 GLU A N 1
ATOM 838 C CA . GLU A 1 113 ? 2.782 -12.940 -7.666 1.00 89.88 113 GLU A CA 1
ATOM 839 C C . GLU A 1 113 ? 1.431 -13.321 -7.049 1.00 89.88 113 GLU A C 1
ATOM 841 O O . GLU A 1 113 ? 0.823 -14.314 -7.438 1.00 89.88 113 GLU A O 1
ATOM 846 N N . MET A 1 114 ? 0.910 -12.479 -6.153 1.00 89.94 114 MET A N 1
ATOM 847 C CA . MET A 1 114 ? -0.408 -12.641 -5.529 1.00 89.94 114 MET A CA 1
ATOM 848 C C . MET A 1 114 ? -1.565 -12.070 -6.368 1.00 89.94 114 MET A C 1
ATOM 850 O O . MET A 1 114 ? -2.701 -11.999 -5.902 1.00 89.94 114 MET A O 1
ATOM 854 N N . GLY A 1 115 ? -1.292 -11.653 -7.605 1.00 90.31 115 GLY A N 1
ATOM 855 C CA . GLY A 1 115 ? -2.246 -10.990 -8.489 1.00 90.31 115 GLY A CA 1
ATOM 856 C C . GLY A 1 115 ? -1.853 -9.548 -8.797 1.00 90.31 115 GLY A C 1
ATOM 857 O O . GLY A 1 115 ? -0.920 -8.984 -8.224 1.00 90.31 115 GLY A O 1
ATOM 858 N N . SER A 1 116 ? -2.544 -8.934 -9.758 1.00 92.50 116 SER A N 1
ATOM 859 C CA . SER A 1 116 ? -2.223 -7.568 -10.173 1.00 92.50 116 SER A CA 1
ATOM 860 C C . SER A 1 116 ? -2.619 -6.544 -9.112 1.00 92.50 116 SER A C 1
ATOM 862 O O . SER A 1 116 ? -3.767 -6.552 -8.665 1.00 92.50 116 SER A O 1
ATOM 864 N N . VAL A 1 117 ? -1.735 -5.593 -8.821 1.00 94.94 117 VAL A N 1
ATOM 865 C CA . VAL A 1 117 ? -2.046 -4.432 -7.978 1.00 94.94 11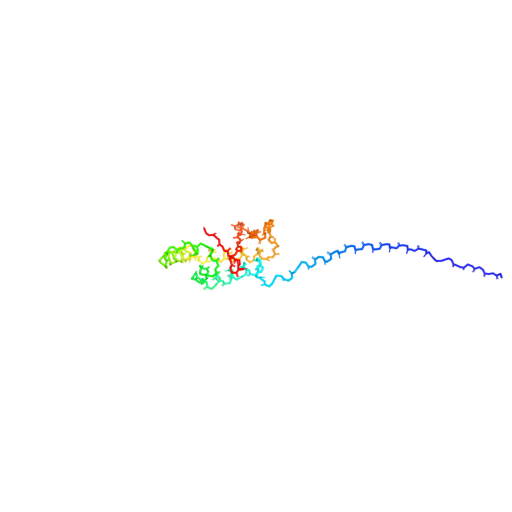7 VAL A CA 1
ATOM 866 C C . VAL A 1 117 ? -2.441 -3.275 -8.874 1.00 94.94 117 VAL A C 1
ATOM 868 O O . VAL A 1 117 ? -1.702 -2.914 -9.790 1.00 94.94 117 VAL A O 1
ATOM 871 N N . LYS A 1 118 ? -3.610 -2.687 -8.628 1.00 96.62 118 LYS A N 1
ATOM 872 C CA . LYS A 1 118 ? -4.099 -1.536 -9.388 1.00 96.62 118 LYS A CA 1
ATOM 873 C C . LYS A 1 118 ? -4.041 -0.299 -8.513 1.00 96.62 118 LYS A C 1
ATOM 875 O O . LYS A 1 118 ? -4.713 -0.246 -7.488 1.00 96.62 118 LYS A O 1
ATOM 880 N N . LEU A 1 119 ? -3.274 0.694 -8.944 1.00 97.12 119 LEU A N 1
ATOM 881 C CA . LEU A 1 119 ? -3.266 2.016 -8.339 1.00 97.12 119 LEU A CA 1
ATOM 882 C C . LEU A 1 119 ? -4.016 2.995 -9.226 1.00 97.12 119 LEU A C 1
ATOM 884 O O . LEU A 1 119 ? -3.905 2.952 -10.450 1.00 97.12 119 LEU A O 1
ATOM 888 N N . SER A 1 120 ? -4.760 3.894 -8.600 1.00 96.12 120 SER A N 1
ATOM 889 C CA . SER A 1 120 ? -5.450 4.985 -9.274 1.00 96.12 120 SER A CA 1
ATOM 890 C C . SER A 1 120 ? -4.906 6.321 -8.794 1.00 96.12 120 SER A C 1
ATOM 892 O O . SER A 1 120 ? -4.623 6.501 -7.609 1.00 96.12 120 SER A O 1
ATOM 894 N N . LYS A 1 121 ? -4.773 7.267 -9.721 1.00 93.94 121 LYS A N 1
ATOM 895 C CA . LYS A 1 121 ? -4.350 8.628 -9.420 1.00 93.94 121 LYS A CA 1
ATOM 896 C C . LYS A 1 121 ? -5.496 9.389 -8.754 1.00 93.94 121 LYS A C 1
ATOM 898 O O . LYS A 1 121 ? -6.589 9.501 -9.310 1.00 93.94 121 LYS A O 1
ATOM 903 N N . MET A 1 122 ? -5.235 9.891 -7.558 1.00 91.44 122 MET A N 1
ATOM 904 C CA . MET A 1 122 ? -6.137 10.688 -6.736 1.00 91.44 122 MET A CA 1
ATOM 905 C C . MET A 1 122 ? -6.116 12.158 -7.179 1.00 91.44 122 MET A C 1
ATOM 907 O O . MET A 1 122 ? -5.217 12.601 -7.897 1.00 91.44 122 MET A O 1
ATOM 911 N N . GLU A 1 123 ? -7.107 12.937 -6.744 1.00 88.25 123 GLU A N 1
ATOM 912 C CA . GLU A 1 123 ? -7.240 14.361 -7.106 1.00 88.25 123 GLU A CA 1
ATOM 913 C C . GLU A 1 123 ? -6.082 15.218 -6.577 1.00 88.25 123 GLU A C 1
ATOM 915 O O . GLU A 1 123 ? -5.665 16.168 -7.234 1.00 88.25 123 GLU A O 1
ATOM 920 N N . ASN A 1 124 ? -5.502 14.832 -5.438 1.00 87.81 124 ASN A N 1
ATOM 921 C CA . ASN A 1 124 ? -4.300 15.446 -4.866 1.00 87.81 124 ASN A CA 1
ATOM 922 C C . ASN A 1 124 ? -2.992 15.010 -5.566 1.00 87.81 124 ASN A C 1
ATOM 924 O O . ASN A 1 124 ? -1.909 15.364 -5.110 1.00 87.81 124 ASN A O 1
ATOM 928 N N . GLY A 1 125 ? -3.071 14.228 -6.649 1.00 90.44 125 GLY A N 1
ATOM 929 C CA . GLY A 1 125 ? -1.923 13.767 -7.434 1.00 90.44 125 GLY A CA 1
ATOM 930 C C . GLY A 1 125 ? -1.219 12.518 -6.897 1.00 90.44 125 GLY A C 1
ATOM 931 O O . GLY A 1 125 ? -0.325 12.015 -7.576 1.00 90.44 125 GLY A O 1
ATOM 932 N N . VAL A 1 126 ? -1.640 12.011 -5.736 1.00 94.06 126 VAL A N 1
ATOM 933 C CA . VAL A 1 126 ? -1.119 10.800 -5.085 1.00 94.06 126 VAL A CA 1
ATOM 934 C C . VAL A 1 126 ? -1.698 9.546 -5.749 1.00 94.06 126 VAL A C 1
ATOM 936 O O . VAL A 1 126 ? -2.810 9.566 -6.273 1.00 94.06 126 VAL A O 1
ATOM 939 N N . TRP A 1 127 ? -0.969 8.438 -5.738 1.00 95.94 127 TRP A N 1
ATOM 940 C CA . TRP A 1 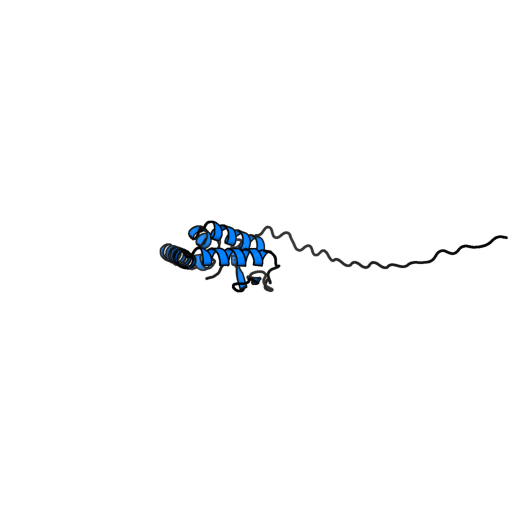127 ? -1.455 7.131 -6.176 1.00 95.94 127 TRP A CA 1
ATOM 941 C C . TRP A 1 127 ? -1.942 6.309 -4.985 1.00 95.94 127 TRP A C 1
ATOM 943 O O . TRP A 1 127 ? -1.236 6.152 -3.983 1.00 95.94 127 TRP A O 1
ATOM 953 N N . GLY A 1 128 ? -3.151 5.769 -5.122 1.00 95.56 128 GLY A N 1
ATOM 954 C CA . GLY A 1 128 ? -3.831 5.021 -4.072 1.00 95.56 128 GLY A CA 1
ATOM 955 C C . GLY A 1 128 ? -4.513 3.747 -4.564 1.00 95.56 128 GLY A C 1
ATOM 956 O O . GLY A 1 128 ? -4.691 3.532 -5.766 1.00 95.56 128 GLY A O 1
ATOM 957 N N . LEU A 1 129 ? -4.890 2.905 -3.608 1.00 93.88 129 LEU A N 1
ATOM 958 C CA . LEU A 1 129 ? -5.701 1.709 -3.781 1.00 93.88 129 LEU A CA 1
ATOM 959 C C . LEU A 1 129 ? -7.188 2.069 -3.854 1.00 93.88 129 LEU A C 1
ATOM 961 O O . LEU A 1 129 ? -7.639 3.088 -3.327 1.00 93.88 129 LEU A O 1
ATOM 965 N N . ARG A 1 130 ? -7.940 1.178 -4.488 1.00 86.12 130 ARG A N 1
ATOM 966 C CA . ARG A 1 130 ? -9.396 1.102 -4.404 1.00 86.12 130 ARG A CA 1
ATOM 967 C C . ARG A 1 130 ? -9.739 -0.290 -3.875 1.00 86.12 130 ARG A C 1
ATOM 969 O O . ARG A 1 130 ? -9.192 -1.258 -4.413 1.00 86.12 130 ARG A O 1
ATOM 976 N N . PHE A 1 131 ? -10.573 -0.360 -2.845 1.00 74.69 131 PHE A N 1
ATOM 977 C CA . PHE A 1 131 ? -11.046 -1.602 -2.234 1.00 74.69 131 PHE A CA 1
ATOM 978 C C . PHE A 1 131 ? -12.410 -2.020 -2.792 1.00 74.69 131 PHE A C 1
ATOM 980 O O . PHE A 1 131 ? -13.151 -1.151 -3.309 1.00 74.69 131 PHE A O 1
#